Protein AF-I2GP09-F1 (afdb_monomer)

Foldseek 3Di:
DDDDDDDDDDPPPPPPPWDAEEEEAADEEELQWAEEEEAEDDANYEYEYHTAYEHPPPPDPPPPPPDDQRHEHEYEYHYEAHYEEEYAGHEQHEYEYEYEYYHHYDYDYHYHYVVPHYYYHYDYDDPPDPDPPPPPDPPPPDDDD

Solvent-accessible surface area (backbone atoms only — not comparable to full-atom values): 8776 Å² total; per-residue (Å²): 138,87,80,83,82,82,81,80,80,78,81,80,77,79,76,78,80,69,78,60,52,76,49,79,45,82,45,80,34,50,56,70,26,37,80,48,77,49,79,46,80,61,48,54,28,39,38,39,39,39,34,41,15,56,63,79,77,78,84,67,88,58,99,76,75,90,77,70,81,42,37,34,32,38,38,41,38,38,39,24,28,42,21,45,38,39,38,40,40,40,24,52,15,33,35,40,35,40,39,28,55,29,78,77,45,49,76,47,77,47,80,46,36,66,64,72,40,72,49,77,45,79,45,82,60,76,77,79,77,78,71,77,78,77,76,78,73,81,81,78,79,74,85,75,135

pLDDT: mean 75.24, std 19.91, range [39.56, 97.56]

Sequence (145 aa):
MKKPLLAGLAMLSVSAAFGQNSVSINQSGGSSGNRAVVSQSGSGNSIVINQSSDNTDDSSKTTESKSRSSEGNQVSLRVGANTQTTINQHNSGPNSVELQQEGNSSATINQSSGTNENTIELRQTEPAKTQPTRKTRPFRRRNRP

Mean predicted aligned error: 14.37 Å

Organism: NCBI:txid1185876

InterPro domains:
  IPR009742 Curlin associated [PF07012] (21-51)

Radius of gyration: 26.63 Å; Cα contacts (8 Å, |Δi|>4): 277; chains: 1; bounding box: 82×29×96 Å

Nearest PDB structures (foldseek):
  1rwr-assembly1_A  TM=2.418E-01  e=9.155E+00  Bordetella pertussis

Structure (mmCIF, N/CA/C/O backbone):
data_AF-I2GP09-F1
#
_entry.id   AF-I2GP09-F1
#
loop_
_atom_site.group_PDB
_atom_site.id
_atom_site.type_symbol
_atom_site.label_atom_id
_atom_site.label_alt_id
_atom_site.label_comp_id
_atom_site.label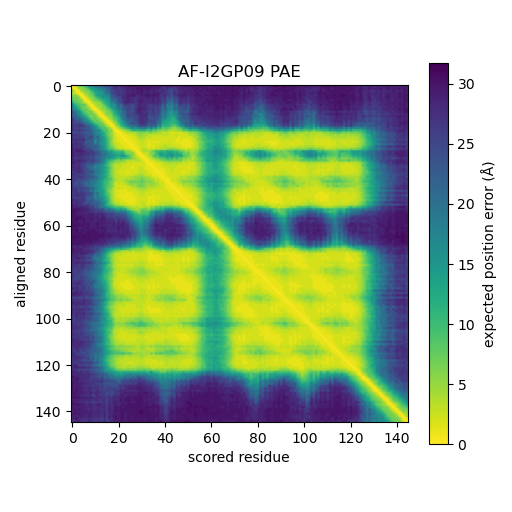_asym_id
_atom_site.label_entity_id
_atom_site.label_seq_id
_atom_site.pdbx_PDB_ins_code
_atom_site.Cartn_x
_atom_site.Cartn_y
_atom_site.Cartn_z
_atom_site.occupancy
_atom_site.B_iso_or_equiv
_atom_site.auth_seq_id
_atom_site.auth_comp_id
_atom_site.auth_asym_id
_atom_site.auth_atom_id
_atom_site.pdbx_PDB_model_num
ATOM 1 N N . MET A 1 1 ? -29.926 -14.897 67.071 1.00 39.56 1 MET A N 1
ATOM 2 C CA . MET A 1 1 ? -28.718 -14.603 66.266 1.00 39.56 1 MET A CA 1
ATOM 3 C C . MET A 1 1 ? -29.155 -14.401 64.817 1.00 39.56 1 MET A C 1
ATOM 5 O O . MET A 1 1 ? -29.569 -15.366 64.191 1.00 39.56 1 MET A O 1
ATOM 9 N N . LYS A 1 2 ? -29.189 -13.159 64.315 1.00 41.25 2 LYS A N 1
ATOM 10 C CA . LYS A 1 2 ? -29.647 -12.834 62.950 1.00 41.25 2 LYS A CA 1
ATOM 11 C C . LYS A 1 2 ? -28.412 -12.562 62.084 1.00 41.25 2 LYS A C 1
ATOM 13 O O . LYS A 1 2 ? -27.680 -11.623 62.369 1.00 41.25 2 LYS A O 1
ATOM 18 N N . LYS A 1 3 ? -28.150 -13.417 61.093 1.00 47.78 3 LYS A N 1
ATOM 19 C CA . LYS A 1 3 ? -27.054 -13.242 60.127 1.00 47.78 3 LYS A CA 1
ATOM 20 C C . LYS A 1 3 ? -27.544 -12.313 59.006 1.00 47.78 3 LYS A C 1
ATOM 22 O O . LYS A 1 3 ? -28.569 -12.644 58.410 1.00 47.78 3 LYS A O 1
ATOM 27 N N . PRO A 1 4 ? -26.880 -11.186 58.702 1.00 53.91 4 PRO A N 1
ATOM 28 C CA . PRO A 1 4 ? -27.184 -10.442 57.490 1.00 53.91 4 PRO A CA 1
ATOM 29 C C . PRO A 1 4 ? -26.609 -11.194 56.284 1.00 53.91 4 PRO A C 1
ATOM 31 O O . PRO A 1 4 ? -25.436 -11.563 56.255 1.00 53.91 4 PRO A O 1
ATOM 34 N N . LEU A 1 5 ? -27.482 -11.467 55.318 1.00 46.75 5 LEU A N 1
ATOM 35 C CA . LEU A 1 5 ? -27.165 -12.099 54.044 1.00 46.75 5 LEU A CA 1
ATOM 36 C C . LEU A 1 5 ? -26.366 -11.097 53.198 1.00 46.75 5 LEU A C 1
ATOM 38 O O . LEU A 1 5 ? -26.852 -10.012 52.885 1.00 46.75 5 LEU A O 1
ATOM 42 N N . LEU A 1 6 ? -25.125 -11.451 52.874 1.00 47.09 6 LEU A N 1
ATOM 43 C CA . LEU A 1 6 ? -24.226 -10.661 52.042 1.00 47.09 6 LEU A CA 1
ATOM 44 C C . LEU A 1 6 ? -24.673 -10.805 50.576 1.00 47.09 6 LEU A C 1
ATOM 46 O O . LEU A 1 6 ? -24.436 -11.835 49.949 1.00 47.09 6 LEU A O 1
ATOM 50 N N . ALA A 1 7 ? -25.375 -9.805 50.044 1.00 53.09 7 ALA A N 1
ATOM 51 C CA . ALA A 1 7 ? -25.767 -9.767 48.638 1.00 53.09 7 ALA A CA 1
ATOM 52 C C . ALA A 1 7 ? -24.577 -9.286 47.791 1.00 53.09 7 ALA A C 1
ATOM 54 O O . ALA A 1 7 ? -24.263 -8.097 47.755 1.00 53.09 7 ALA A O 1
ATOM 55 N N . GLY A 1 8 ? -23.886 -10.226 47.143 1.00 49.94 8 GLY A N 1
ATOM 56 C CA . GLY A 1 8 ? -22.822 -9.935 46.185 1.00 49.94 8 GLY A CA 1
ATOM 57 C C . GLY A 1 8 ? -23.396 -9.352 44.894 1.00 49.94 8 GLY A C 1
ATOM 58 O O . GLY A 1 8 ? -24.128 -10.025 44.172 1.00 49.94 8 GLY A O 1
ATOM 59 N N . LEU A 1 9 ? -23.063 -8.095 44.608 1.00 45.09 9 LEU A N 1
ATOM 60 C CA . LEU A 1 9 ? -23.397 -7.411 43.364 1.00 45.09 9 LEU A CA 1
ATOM 61 C C . LEU A 1 9 ? -22.439 -7.897 42.262 1.00 45.09 9 LEU A C 1
ATOM 63 O O . LEU A 1 9 ? -21.310 -7.422 42.159 1.00 45.09 9 LEU A O 1
ATOM 67 N N . ALA A 1 10 ? -22.862 -8.871 41.457 1.00 51.94 10 ALA A N 1
ATOM 68 C CA . ALA A 1 10 ? -22.111 -9.283 40.276 1.00 51.94 10 ALA A CA 1
ATOM 69 C C . ALA A 1 10 ? -22.241 -8.197 39.193 1.00 51.94 10 ALA A C 1
ATOM 71 O O . ALA A 1 10 ? -23.279 -8.081 38.541 1.00 51.94 10 ALA A O 1
ATOM 72 N N . MET A 1 11 ? -21.199 -7.379 39.005 1.00 49.22 11 MET A N 1
ATOM 73 C CA . MET A 1 11 ? -21.070 -6.561 37.799 1.00 49.22 11 MET A CA 1
ATOM 74 C C . MET A 1 11 ? -20.845 -7.496 36.611 1.00 49.22 11 MET A C 1
ATOM 76 O O . MET A 1 11 ? -19.749 -8.009 36.403 1.00 49.22 11 MET A O 1
ATOM 80 N N . LEU A 1 12 ? -21.906 -7.729 35.843 1.00 42.94 12 LEU A N 1
ATOM 81 C CA . LEU A 1 12 ? -21.845 -8.424 34.567 1.00 42.94 12 LEU A CA 1
ATOM 82 C C . LEU A 1 12 ? -21.204 -7.474 33.542 1.00 42.94 12 LEU A C 1
ATOM 84 O O . LEU A 1 12 ? -21.886 -6.665 32.913 1.00 42.94 12 LEU A O 1
ATOM 88 N N . SER A 1 13 ? -19.879 -7.514 33.414 1.00 52.88 13 SER A N 1
ATOM 89 C CA . SER A 1 13 ? -19.173 -6.809 32.348 1.00 52.88 13 SER A CA 1
ATOM 90 C C . SER A 1 13 ? -19.459 -7.510 31.021 1.00 52.88 13 SER A C 1
ATOM 92 O O . SER A 1 13 ? -18.875 -8.539 30.694 1.00 52.88 13 SER A O 1
ATOM 94 N N . VAL A 1 14 ? -20.384 -6.949 30.241 1.00 46.31 14 VAL A N 1
ATOM 95 C CA . VAL A 1 14 ? -20.566 -7.324 28.837 1.00 46.31 14 VAL A CA 1
ATOM 96 C C . VAL A 1 14 ? -19.377 -6.762 28.064 1.00 46.31 14 VAL A C 1
ATOM 98 O O . VAL A 1 14 ? -19.381 -5.613 27.628 1.00 46.31 14 VAL A O 1
ATOM 101 N N . SER A 1 15 ? -18.325 -7.561 27.913 1.00 50.12 15 SER A N 1
ATOM 102 C CA . SER A 1 15 ? -17.320 -7.334 26.882 1.00 50.12 15 SER A CA 1
ATOM 103 C C . SER A 1 15 ? -17.983 -7.615 25.534 1.00 50.12 15 SER A C 1
ATOM 105 O O . SER A 1 15 ? -18.098 -8.759 25.100 1.00 50.12 15 SER A O 1
ATOM 107 N N . ALA A 1 16 ? -18.477 -6.564 24.877 1.00 53.53 16 ALA A N 1
ATOM 108 C CA . ALA A 1 16 ? -18.874 -6.655 23.480 1.00 53.53 16 ALA A CA 1
ATOM 109 C C . ALA A 1 16 ? -17.631 -7.059 22.675 1.00 53.53 16 ALA A C 1
ATOM 111 O O . ALA A 1 16 ? -16.696 -6.273 22.525 1.00 53.53 16 ALA A O 1
ATOM 112 N N . ALA A 1 17 ? -17.589 -8.308 22.213 1.00 51.03 17 ALA A N 1
ATOM 113 C CA . ALA A 1 17 ? -16.571 -8.767 21.285 1.00 51.03 17 ALA A CA 1
ATOM 114 C C . ALA A 1 17 ? -16.797 -8.033 19.957 1.00 51.03 17 ALA A C 1
ATOM 116 O O . ALA A 1 17 ? -17.660 -8.404 19.163 1.00 51.03 17 ALA A O 1
ATOM 117 N N . PHE A 1 18 ? -16.072 -6.936 19.745 1.00 59.66 18 PHE A N 1
ATOM 118 C CA . PHE A 1 18 ? -16.009 -6.299 18.438 1.00 59.66 18 PHE A CA 1
ATOM 119 C C . PHE A 1 18 ? -15.357 -7.297 17.476 1.00 59.66 18 PHE A C 1
ATOM 121 O O . PHE A 1 18 ? -14.228 -7.729 17.706 1.00 59.66 18 PHE A O 1
ATOM 128 N N . GLY A 1 19 ? -16.086 -7.709 16.436 1.00 64.38 19 GLY A N 1
ATOM 129 C CA . GLY A 1 19 ? -15.546 -8.580 15.398 1.00 64.38 19 GLY A CA 1
ATOM 130 C C . GLY A 1 19 ? -14.379 -7.886 14.702 1.00 64.38 19 GLY A C 1
ATOM 131 O O . GLY A 1 19 ? -14.569 -6.860 14.052 1.00 64.38 19 GLY A O 1
ATOM 132 N N . GLN A 1 20 ? -13.176 -8.428 14.876 1.00 82.44 20 GLN A N 1
ATOM 133 C CA . GLN A 1 20 ? -11.983 -7.984 14.166 1.00 82.44 20 GLN A CA 1
ATOM 134 C C . GLN A 1 20 ? -12.036 -8.554 12.750 1.00 82.44 20 GLN A C 1
ATOM 136 O O . GLN A 1 20 ? -12.144 -9.768 12.580 1.00 82.44 20 GLN A O 1
ATOM 141 N N . ASN A 1 21 ? -11.970 -7.697 11.732 1.00 84.81 21 ASN A N 1
ATOM 142 C CA . ASN A 1 21 ? -11.919 -8.154 10.346 1.00 84.81 21 ASN A CA 1
ATOM 143 C C . ASN A 1 21 ? -10.473 -8.110 9.837 1.00 84.81 21 ASN A C 1
ATOM 145 O O . ASN A 1 21 ? -9.726 -7.169 10.127 1.00 84.81 21 ASN A O 1
ATOM 149 N N . SER A 1 22 ? -10.096 -9.114 9.045 1.00 90.19 22 SER A N 1
ATOM 150 C CA . SER A 1 22 ? -8.809 -9.165 8.354 1.00 90.19 22 SER A CA 1
ATOM 151 C C . SER A 1 22 ? -9.022 -9.109 6.845 1.00 90.19 22 SER A C 1
ATOM 153 O O . SER A 1 22 ? -9.827 -9.869 6.306 1.00 90.19 22 SER A O 1
ATOM 155 N N . VAL A 1 23 ? -8.312 -8.205 6.172 1.00 92.75 23 VAL A N 1
ATOM 156 C CA . VAL A 1 23 ? -8.312 -8.073 4.712 1.00 92.75 23 VAL A CA 1
ATOM 157 C C . VAL A 1 23 ? -6.904 -8.339 4.196 1.00 92.75 23 VAL A C 1
ATOM 159 O O . VAL A 1 23 ? -5.945 -7.720 4.652 1.00 92.75 23 VAL A O 1
ATOM 162 N N . SER A 1 24 ? -6.783 -9.239 3.221 1.00 95.56 24 SER A N 1
ATOM 163 C CA . SER A 1 24 ? -5.537 -9.483 2.497 1.00 95.56 24 SER A CA 1
ATOM 164 C C . SER A 1 24 ? -5.774 -9.345 0.999 1.00 95.56 24 SER A C 1
ATOM 166 O O . SER A 1 24 ? -6.652 -10.003 0.442 1.00 95.56 24 SER A O 1
ATOM 168 N N . ILE A 1 25 ? -5.006 -8.470 0.358 1.00 95.31 25 ILE A N 1
ATOM 169 C CA . ILE A 1 25 ? -5.025 -8.249 -1.087 1.00 95.31 25 ILE A CA 1
ATOM 170 C C . ILE A 1 25 ? -3.637 -8.575 -1.613 1.00 95.31 25 ILE A C 1
ATOM 172 O O . ILE A 1 25 ? -2.656 -7.988 -1.165 1.00 95.31 25 ILE A O 1
ATOM 176 N N . ASN A 1 26 ? -3.561 -9.494 -2.571 1.00 95.50 26 ASN A N 1
ATOM 177 C CA . ASN A 1 26 ? -2.331 -9.811 -3.282 1.00 95.50 26 ASN A CA 1
ATOM 178 C C . ASN A 1 26 ? -2.573 -9.636 -4.781 1.00 95.50 26 ASN A C 1
ATOM 180 O O . ASN A 1 26 ? -3.427 -10.314 -5.350 1.00 95.50 26 ASN A O 1
ATOM 184 N N . GLN A 1 27 ? -1.870 -8.691 -5.395 1.00 92.56 27 GLN A N 1
ATOM 185 C CA . GLN A 1 27 ? -2.006 -8.360 -6.808 1.00 92.56 27 GLN A CA 1
ATOM 186 C C . GLN A 1 27 ? -0.637 -8.447 -7.476 1.00 92.56 27 GLN A C 1
ATOM 188 O O . GLN A 1 27 ? 0.312 -7.779 -7.064 1.00 92.56 27 GLN A O 1
ATOM 193 N N . SER A 1 28 ? -0.565 -9.266 -8.520 1.00 88.31 28 SER A N 1
ATOM 194 C CA . SER A 1 28 ? 0.563 -9.337 -9.442 1.00 88.31 28 SER A CA 1
ATOM 195 C C . SER A 1 28 ? 0.085 -8.883 -10.822 1.00 88.31 28 SER A C 1
ATOM 197 O O . SER A 1 28 ? -0.754 -9.561 -11.421 1.00 88.31 28 SER A O 1
ATOM 199 N N . GLY A 1 29 ? 0.567 -7.739 -11.299 1.00 74.75 29 GLY A N 1
ATOM 200 C CA . GLY A 1 29 ? 0.105 -7.092 -12.533 1.00 74.75 29 GLY A CA 1
ATOM 201 C C . GLY A 1 29 ? 1.243 -6.817 -13.515 1.00 74.75 29 GLY A C 1
ATOM 202 O O . GLY A 1 29 ? 2.411 -6.882 -13.147 1.00 74.75 29 GLY A O 1
ATOM 203 N N . GLY A 1 30 ? 0.903 -6.523 -14.773 1.00 71.12 30 GLY A N 1
ATOM 204 C CA . GLY A 1 30 ? 1.868 -6.105 -15.797 1.00 71.12 30 GLY A CA 1
ATOM 205 C C . GLY A 1 30 ? 2.135 -4.594 -15.780 1.00 71.12 30 GLY A C 1
ATOM 206 O O . GLY A 1 30 ? 1.961 -3.921 -14.765 1.00 71.12 30 GLY A O 1
ATOM 207 N N . SER A 1 31 ? 2.503 -4.034 -16.932 1.00 69.50 31 SER A N 1
ATOM 208 C CA . SER A 1 31 ? 2.972 -2.645 -17.101 1.00 69.50 31 SER A CA 1
ATOM 209 C C . SER A 1 31 ? 1.958 -1.542 -16.742 1.00 69.50 31 SER A C 1
ATOM 211 O O . SER A 1 31 ? 2.327 -0.369 -16.696 1.00 69.50 31 SER A O 1
ATOM 213 N N . SER A 1 32 ? 0.689 -1.895 -16.509 1.00 78.12 32 SER A N 1
ATOM 214 C CA . SER A 1 32 ? -0.383 -0.977 -16.092 1.00 78.12 32 SER A CA 1
ATOM 215 C C . SER A 1 32 ? -0.434 -0.731 -14.576 1.00 78.12 32 SER A C 1
ATOM 217 O O . SER A 1 32 ? -1.314 -0.020 -14.103 1.00 78.12 32 SER A O 1
ATOM 219 N N . GLY A 1 33 ? 0.459 -1.347 -13.794 1.00 84.06 33 GLY A N 1
ATOM 220 C CA . GLY A 1 33 ? 0.439 -1.240 -12.336 1.00 84.06 33 GLY A CA 1
ATOM 221 C C . GLY A 1 33 ? -0.777 -1.920 -11.690 1.00 84.06 33 GLY A C 1
ATOM 222 O O . GLY A 1 33 ? -1.666 -2.453 -12.358 1.00 84.06 33 GLY A O 1
ATOM 223 N N . ASN A 1 34 ? -0.804 -1.937 -10.356 1.00 91.81 34 ASN A N 1
ATOM 224 C CA . ASN A 1 34 ? -1.901 -2.499 -9.567 1.00 91.81 34 ASN A CA 1
ATOM 225 C C . ASN A 1 34 ? -2.677 -1.400 -8.847 1.00 91.81 34 ASN A C 1
ATOM 227 O O . ASN A 1 34 ? -2.095 -0.436 -8.354 1.00 91.81 34 ASN A O 1
ATOM 231 N N . ARG A 1 35 ? -3.988 -1.593 -8.683 1.00 93.12 35 ARG A N 1
ATOM 232 C CA . ARG A 1 35 ? -4.831 -0.679 -7.908 1.00 93.12 35 ARG A CA 1
ATOM 233 C C . ARG A 1 35 ? -5.647 -1.423 -6.863 1.00 93.12 35 ARG A C 1
ATOM 235 O O . ARG A 1 35 ? -6.352 -2.378 -7.187 1.00 93.12 35 ARG A O 1
ATOM 242 N N . ALA A 1 36 ? -5.592 -0.945 -5.624 1.00 94.06 36 ALA A N 1
ATOM 243 C CA . ALA A 1 36 ? -6.415 -1.433 -4.527 1.00 94.06 36 ALA A CA 1
ATOM 244 C C . ALA A 1 36 ? -7.171 -0.268 -3.885 1.00 94.06 36 ALA A C 1
ATOM 246 O O . ALA A 1 36 ? -6.609 0.794 -3.621 1.00 94.06 36 ALA A O 1
ATOM 247 N N . VAL A 1 37 ? -8.460 -0.481 -3.630 1.00 94.50 37 VAL A N 1
ATOM 248 C CA . VAL A 1 37 ? -9.292 0.437 -2.854 1.00 94.50 37 VAL A CA 1
ATOM 249 C C . VAL A 1 37 ? -9.910 -0.359 -1.726 1.00 94.50 37 VAL A C 1
ATOM 251 O O . VAL A 1 37 ? -10.578 -1.362 -1.971 1.00 94.50 37 VAL A O 1
ATOM 254 N N . VAL A 1 38 ? -9.674 0.075 -0.495 1.00 92.25 38 VAL A N 1
ATOM 255 C CA . VAL A 1 38 ? -10.153 -0.624 0.694 1.00 92.25 38 VAL A CA 1
ATOM 256 C C . VAL A 1 38 ? -10.833 0.374 1.615 1.00 92.25 38 VAL A C 1
ATOM 258 O O . VAL A 1 38 ? -10.296 1.434 1.931 1.00 92.25 38 VAL A O 1
ATOM 261 N N . SER A 1 39 ? -12.038 0.026 2.055 1.00 91.19 39 SER A N 1
ATOM 262 C CA . SER A 1 39 ? -12.769 0.775 3.068 1.00 91.19 39 SER A CA 1
ATOM 263 C C . SER A 1 39 ? -13.236 -0.192 4.138 1.00 91.19 39 SER A C 1
ATOM 265 O O . SER A 1 39 ? -13.984 -1.125 3.851 1.00 91.19 39 SER A O 1
ATOM 267 N N . GLN A 1 40 ? -12.766 0.015 5.364 1.00 84.31 40 GLN A N 1
ATOM 268 C CA . GLN A 1 40 ? -13.044 -0.883 6.470 1.00 84.31 40 GLN A CA 1
ATOM 269 C C . GLN A 1 40 ? -13.444 -0.088 7.707 1.00 84.31 40 GLN A C 1
ATOM 271 O O . GLN A 1 40 ? -12.650 0.643 8.295 1.00 84.31 40 GLN A O 1
ATOM 276 N N . SER A 1 41 ? -14.706 -0.238 8.095 1.00 83.69 41 SER A N 1
ATOM 277 C CA . SER A 1 41 ? -15.266 0.356 9.305 1.00 83.69 41 SER A CA 1
ATOM 278 C C . SER A 1 41 ? -15.086 -0.559 10.520 1.00 83.69 41 SER A C 1
ATOM 280 O O . SER A 1 41 ? -14.828 -1.757 10.389 1.00 83.69 41 SER A O 1
ATOM 282 N N . GLY A 1 42 ? -15.287 -0.010 11.716 1.00 81.25 42 GLY A N 1
ATOM 283 C CA . GLY A 1 42 ? -15.104 -0.739 12.972 1.00 81.25 42 GLY A CA 1
ATOM 284 C C . GLY A 1 42 ? -13.684 -0.613 13.522 1.00 81.25 42 GLY A C 1
ATOM 285 O O . GLY A 1 42 ? -12.857 0.098 12.958 1.00 81.25 42 GLY A O 1
ATOM 286 N N . SER A 1 43 ? -13.431 -1.266 14.656 1.00 86.62 43 SER A N 1
ATOM 287 C CA . SER A 1 43 ? -12.181 -1.127 15.410 1.00 86.62 43 SER A CA 1
ATOM 288 C C . SER A 1 43 ? -11.418 -2.443 15.507 1.00 86.62 43 SER A C 1
ATOM 290 O O . SER A 1 43 ? -12.038 -3.498 15.611 1.00 86.62 43 SER A O 1
ATOM 292 N N . GLY A 1 44 ? -10.084 -2.379 15.565 1.00 86.56 44 GLY A N 1
ATOM 293 C CA . GLY A 1 44 ? -9.236 -3.565 15.766 1.00 86.56 44 GLY A CA 1
ATOM 294 C C . GLY A 1 44 ? -9.042 -4.406 14.504 1.00 86.56 44 GLY A C 1
ATOM 295 O O . GLY A 1 44 ? -8.851 -5.616 14.583 1.00 86.56 44 GLY A O 1
ATOM 296 N N . ASN A 1 45 ? -9.160 -3.778 13.339 1.00 90.69 45 ASN A N 1
ATOM 297 C CA . ASN A 1 45 ? -9.030 -4.426 12.043 1.00 90.69 45 ASN A CA 1
ATOM 298 C C . ASN A 1 45 ? -7.555 -4.636 11.652 1.00 90.69 45 ASN A C 1
ATOM 300 O O . ASN A 1 45 ? -6.668 -3.930 12.132 1.00 90.69 45 ASN A O 1
ATOM 304 N N . SER A 1 46 ? -7.296 -5.573 10.738 1.00 92.88 46 SER A N 1
ATOM 305 C CA . SER A 1 46 ? -5.963 -5.808 10.168 1.00 92.88 46 SER A CA 1
ATOM 306 C C . SER A 1 46 ? -6.019 -5.862 8.644 1.00 92.88 46 SER A C 1
ATOM 308 O O . SER A 1 46 ? -6.866 -6.556 8.081 1.00 92.88 46 SER A O 1
ATOM 310 N N . ILE A 1 47 ? -5.134 -5.128 7.971 1.00 95.12 47 ILE A N 1
ATOM 311 C CA . ILE A 1 47 ? -5.121 -5.003 6.510 1.00 95.12 47 ILE A CA 1
ATOM 312 C C . ILE A 1 47 ? -3.714 -5.237 5.989 1.00 95.12 47 ILE A C 1
ATOM 314 O O . ILE A 1 47 ? -2.771 -4.582 6.427 1.00 95.12 47 ILE A O 1
ATOM 318 N N . VAL A 1 48 ? -3.586 -6.129 5.011 1.00 96.75 48 VAL A N 1
ATOM 319 C CA . VAL A 1 48 ? -2.335 -6.387 4.297 1.00 96.75 48 VAL A CA 1
ATOM 320 C C . VAL A 1 48 ? -2.577 -6.254 2.800 1.00 96.75 48 VAL A C 1
ATOM 322 O O . VAL A 1 48 ? -3.408 -6.965 2.236 1.00 96.75 48 VAL A O 1
ATOM 325 N N . ILE A 1 49 ? -1.846 -5.358 2.147 1.00 96.62 49 ILE A N 1
ATOM 326 C CA . ILE A 1 49 ? -1.906 -5.151 0.700 1.00 96.62 49 ILE A CA 1
ATOM 327 C C . ILE A 1 49 ? -0.515 -5.391 0.129 1.00 96.62 49 ILE A C 1
ATOM 329 O O . ILE A 1 49 ? 0.428 -4.687 0.473 1.00 96.62 49 ILE A O 1
ATOM 333 N N . ASN A 1 50 ? -0.405 -6.373 -0.756 1.00 96.12 50 ASN A N 1
ATOM 334 C CA . ASN A 1 50 ? 0.806 -6.703 -1.489 1.00 96.12 50 ASN A CA 1
ATOM 335 C C . ASN A 1 50 ? 0.542 -6.467 -2.976 1.00 96.12 50 ASN A C 1
ATOM 337 O O . ASN A 1 50 ? -0.347 -7.083 -3.563 1.00 96.12 50 ASN A O 1
ATOM 341 N N . GLN A 1 51 ? 1.295 -5.552 -3.574 1.00 94.06 51 GLN A N 1
ATOM 342 C CA . GLN A 1 51 ? 1.211 -5.218 -4.989 1.00 94.06 51 GLN A CA 1
ATOM 343 C C . GLN A 1 51 ? 2.599 -5.343 -5.605 1.00 94.06 51 GLN A C 1
ATOM 345 O O . GLN A 1 51 ? 3.523 -4.629 -5.221 1.00 94.06 51 GLN A O 1
ATOM 350 N N . SER A 1 52 ? 2.735 -6.244 -6.569 1.00 91.31 52 SER A N 1
ATOM 351 C CA . SER A 1 52 ? 3.944 -6.413 -7.371 1.00 91.31 52 SER A CA 1
ATOM 352 C C . SER A 1 52 ? 3.575 -6.243 -8.840 1.00 91.31 52 SER A C 1
ATOM 354 O O . SER A 1 52 ? 2.622 -6.849 -9.330 1.00 91.31 52 SER A O 1
ATOM 356 N N . SER A 1 53 ? 4.258 -5.348 -9.534 1.00 83.69 53 SER A N 1
ATOM 357 C CA . SER A 1 53 ? 4.042 -5.097 -10.956 1.00 83.69 53 SER A CA 1
ATOM 358 C C . SER A 1 53 ? 5.378 -4.875 -11.633 1.00 83.69 53 SER A C 1
ATOM 360 O O . SER A 1 53 ? 5.937 -3.780 -11.656 1.00 83.69 53 SER A O 1
ATOM 362 N N . ASP A 1 54 ? 5.900 -5.961 -12.183 1.00 70.69 54 ASP A N 1
ATOM 363 C CA . ASP A 1 54 ? 7.140 -5.928 -12.931 1.00 70.69 54 ASP A CA 1
ATOM 364 C C . ASP A 1 54 ? 6.812 -5.920 -14.418 1.00 70.69 54 ASP A C 1
ATOM 366 O O . ASP A 1 54 ? 5.970 -6.678 -14.913 1.00 70.69 54 ASP A O 1
ATOM 370 N N . ASN A 1 55 ? 7.480 -5.025 -15.141 1.00 60.91 55 ASN A N 1
ATOM 371 C CA . ASN A 1 55 ? 7.385 -4.964 -16.585 1.00 60.91 55 ASN A CA 1
ATOM 372 C C . ASN A 1 55 ? 8.105 -6.196 -17.152 1.00 60.91 55 ASN A C 1
ATOM 374 O O . ASN A 1 55 ? 9.314 -6.179 -17.355 1.00 60.91 55 ASN A O 1
ATOM 378 N N . THR A 1 56 ? 7.379 -7.295 -17.343 1.00 54.09 56 THR A N 1
ATOM 379 C CA . THR A 1 56 ? 7.929 -8.555 -17.873 1.00 54.09 56 THR A CA 1
ATOM 380 C C . THR A 1 56 ? 8.255 -8.488 -19.371 1.00 54.09 56 THR A C 1
ATOM 382 O O . THR A 1 56 ? 8.851 -9.419 -19.909 1.00 54.09 56 THR A O 1
ATOM 385 N N . ASP A 1 57 ? 7.975 -7.363 -20.036 1.00 51.53 57 ASP A N 1
ATOM 386 C CA . ASP A 1 57 ? 8.355 -7.101 -21.426 1.00 51.53 57 ASP A CA 1
ATOM 387 C C . ASP A 1 57 ? 9.809 -6.594 -21.555 1.00 51.53 57 ASP A C 1
ATOM 389 O O . ASP A 1 57 ? 10.078 -5.525 -22.101 1.00 51.53 57 ASP A O 1
ATOM 393 N N . ASP A 1 58 ? 10.784 -7.392 -21.107 1.00 48.06 58 ASP A N 1
ATOM 394 C CA . ASP A 1 58 ? 12.216 -7.193 -21.426 1.00 48.06 58 ASP A CA 1
ATOM 395 C C . ASP A 1 58 ? 12.592 -7.801 -22.805 1.00 48.06 58 ASP A C 1
ATOM 397 O O . ASP A 1 58 ? 13.751 -7.834 -23.215 1.00 4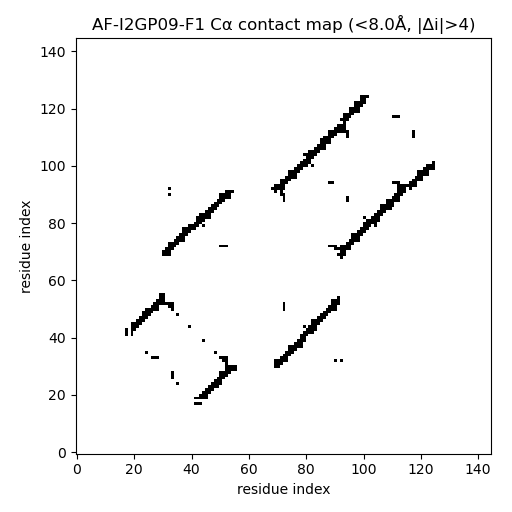8.06 58 ASP A O 1
ATOM 401 N N . SER A 1 59 ? 11.602 -8.284 -23.574 1.00 44.69 59 SER A N 1
ATOM 402 C CA . SER A 1 59 ? 11.807 -8.945 -24.876 1.00 44.69 59 SER A CA 1
ATOM 403 C C . SER A 1 59 ? 11.776 -8.007 -26.094 1.00 44.69 59 SER A C 1
ATOM 405 O O . SER A 1 59 ? 11.997 -8.469 -27.215 1.00 44.69 59 SER A O 1
ATOM 407 N N . SER A 1 60 ? 11.522 -6.705 -25.943 1.00 46.19 60 SER A N 1
ATOM 408 C CA . SER A 1 60 ? 11.583 -5.775 -27.084 1.00 46.19 60 SER A CA 1
ATOM 409 C C . SER A 1 60 ? 12.308 -4.477 -26.739 1.00 46.19 60 SER A C 1
ATOM 411 O O . SER A 1 60 ? 11.765 -3.376 -26.764 1.00 46.19 60 SER A O 1
ATOM 413 N N . LYS A 1 61 ? 13.617 -4.608 -26.487 1.00 50.28 61 LYS A N 1
ATOM 414 C CA . LYS A 1 61 ? 14.582 -3.526 -26.727 1.00 50.28 61 LYS A CA 1
ATOM 415 C C . LYS A 1 61 ? 14.573 -3.154 -28.215 1.00 50.28 61 LYS A C 1
ATOM 417 O O . LYS A 1 61 ? 15.460 -3.530 -28.972 1.00 50.28 61 LYS A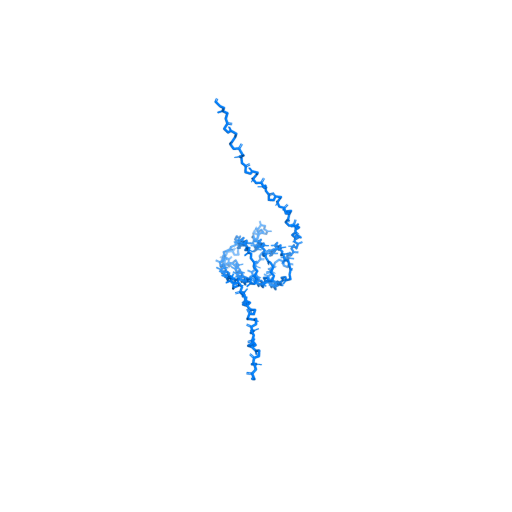 O 1
ATOM 422 N N . THR A 1 62 ? 13.580 -2.382 -28.633 1.00 44.25 62 THR A N 1
ATOM 423 C CA . THR A 1 62 ? 13.734 -1.447 -29.746 1.00 44.25 62 THR A CA 1
ATOM 424 C C . THR A 1 62 ? 13.885 -0.067 -29.137 1.00 44.25 62 THR A C 1
ATOM 426 O O . THR A 1 62 ? 13.036 0.392 -28.371 1.00 44.25 62 THR A O 1
ATOM 429 N N . THR A 1 63 ? 15.015 0.552 -29.439 1.00 46.59 63 THR A N 1
ATOM 430 C CA 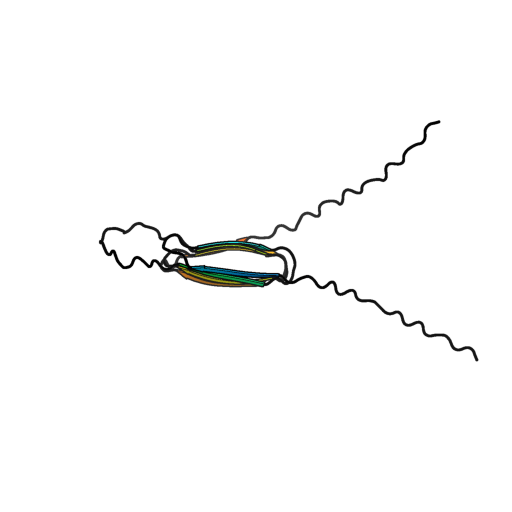. THR A 1 63 ? 15.615 1.756 -28.858 1.00 46.59 63 THR A CA 1
ATOM 431 C C . THR A 1 63 ? 14.823 3.051 -29.120 1.00 46.59 63 THR A C 1
ATOM 433 O O . THR A 1 63 ? 15.419 4.098 -29.344 1.00 46.59 63 THR A O 1
ATOM 436 N N . GLU A 1 64 ? 13.488 3.003 -29.091 1.00 43.62 64 GLU A N 1
ATOM 437 C CA . GLU A 1 64 ? 12.592 4.134 -29.385 1.00 43.62 64 GLU A CA 1
ATOM 438 C C . GLU A 1 64 ? 11.434 4.326 -28.384 1.00 43.62 64 GLU A C 1
ATOM 440 O O . GLU A 1 64 ? 10.680 5.286 -28.497 1.00 43.62 64 GLU A O 1
ATOM 445 N N . SER A 1 65 ? 11.293 3.506 -27.338 1.00 43.75 65 SER A N 1
ATOM 446 C CA . SER A 1 65 ? 10.217 3.688 -26.340 1.00 43.75 65 SER A CA 1
ATOM 447 C C . SER A 1 65 ? 10.677 4.474 -25.109 1.00 43.75 65 SER A C 1
ATOM 449 O O . SER A 1 65 ? 10.664 3.976 -23.990 1.00 43.75 65 SER A O 1
ATOM 451 N N . LYS A 1 66 ? 11.085 5.733 -25.298 1.00 45.09 66 LYS A N 1
ATOM 452 C CA . LYS A 1 66 ? 11.471 6.647 -24.202 1.00 45.09 66 LYS A CA 1
ATOM 453 C C . LYS A 1 66 ? 10.278 7.348 -23.522 1.00 45.09 66 LYS A C 1
ATOM 455 O O . LYS A 1 66 ? 10.472 8.344 -22.836 1.00 45.09 66 LYS A O 1
ATOM 460 N N . SER A 1 67 ? 9.043 6.882 -23.730 1.00 45.84 67 SER A N 1
ATOM 461 C CA . SER A 1 67 ? 7.842 7.573 -23.230 1.00 45.84 67 SER A CA 1
ATOM 462 C C . SER A 1 67 ? 6.612 6.666 -23.081 1.00 45.84 67 SER A C 1
ATOM 464 O O . SER A 1 67 ? 5.516 6.990 -23.523 1.00 45.84 67 SER A O 1
ATOM 466 N N . ARG A 1 68 ? 6.764 5.497 -22.457 1.00 50.25 68 ARG A N 1
ATOM 467 C CA . ARG A 1 68 ? 5.627 4.893 -21.751 1.00 50.25 68 ARG A CA 1
ATOM 468 C C . ARG A 1 68 ? 5.945 5.020 -20.276 1.00 50.25 68 ARG A C 1
ATOM 470 O O . ARG A 1 68 ? 6.776 4.280 -19.767 1.00 50.25 68 ARG A O 1
ATOM 477 N N . SER A 1 69 ? 5.371 6.027 -19.624 1.00 57.03 69 SER A N 1
ATOM 478 C CA . SER A 1 69 ? 5.343 6.086 -18.166 1.00 57.03 69 SER A CA 1
ATOM 479 C C . SER A 1 69 ? 4.609 4.832 -17.698 1.00 57.03 69 SER A C 1
ATOM 481 O O . SER A 1 69 ? 3.384 4.778 -17.804 1.00 57.03 69 SER A O 1
ATOM 483 N N . SER A 1 70 ? 5.344 3.793 -17.296 1.00 65.50 70 SER A N 1
ATOM 484 C CA . SER A 1 70 ? 4.747 2.602 -16.691 1.00 65.50 70 SER A CA 1
ATOM 485 C C . SER A 1 70 ? 3.850 3.066 -15.551 1.00 65.50 70 SER A C 1
ATOM 487 O O . SER A 1 70 ? 4.290 3.847 -14.702 1.00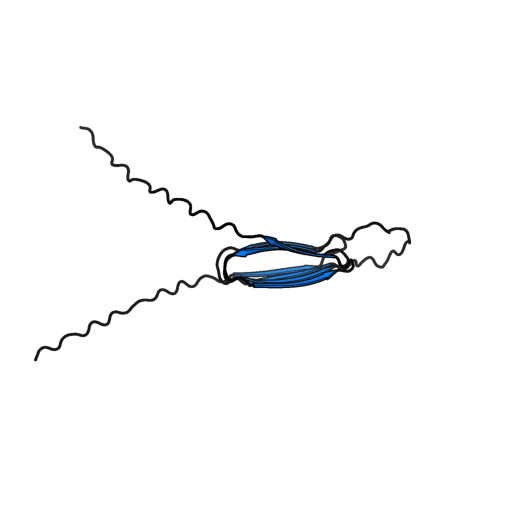 65.50 70 SER A O 1
ATOM 489 N N . GLU A 1 71 ? 2.581 2.667 -15.575 1.00 81.62 71 GLU A N 1
ATOM 490 C CA . GLU A 1 71 ? 1.643 3.105 -14.552 1.00 81.62 71 GLU A CA 1
ATOM 491 C C . GLU A 1 71 ? 2.027 2.502 -13.201 1.00 81.62 71 GLU A C 1
ATOM 493 O O . GLU A 1 71 ? 2.583 1.406 -13.093 1.00 81.62 71 GLU A O 1
ATOM 498 N N . GLY A 1 72 ? 1.756 3.278 -12.160 1.00 87.75 72 GLY A N 1
ATOM 499 C CA . GLY A 1 72 ? 2.181 2.988 -10.809 1.00 87.75 72 GLY A CA 1
ATOM 500 C C . GLY A 1 72 ? 1.305 2.016 -10.032 1.00 87.75 72 GLY A C 1
ATOM 501 O O . GLY A 1 72 ? 0.140 1.820 -10.371 1.00 87.75 72 GLY A O 1
ATOM 502 N N . ASN A 1 73 ? 1.823 1.462 -8.929 1.00 93.31 73 ASN A N 1
ATOM 503 C CA . ASN A 1 73 ? 0.938 0.833 -7.944 1.00 93.31 73 ASN A CA 1
ATOM 504 C C . ASN A 1 73 ? 0.236 1.913 -7.129 1.00 93.31 73 ASN A C 1
ATOM 506 O O . ASN A 1 73 ? 0.870 2.860 -6.670 1.00 93.31 73 ASN A O 1
ATOM 510 N N . GLN A 1 74 ? -1.064 1.747 -6.917 1.00 94.56 74 GLN A N 1
ATOM 511 C CA . GLN A 1 74 ? -1.897 2.713 -6.218 1.00 94.56 74 GLN A CA 1
ATOM 512 C C . GLN A 1 74 ? -2.739 2.013 -5.153 1.00 94.56 74 GLN A C 1
ATOM 514 O O . GLN A 1 74 ? -3.437 1.030 -5.428 1.00 94.56 74 GLN A O 1
ATOM 519 N N . VAL A 1 75 ? -2.721 2.554 -3.939 1.00 96.44 75 VAL A N 1
ATOM 520 C CA . VAL A 1 75 ? -3.617 2.151 -2.852 1.00 96.44 75 VAL A CA 1
ATOM 521 C C . VAL A 1 75 ? -4.396 3.366 -2.380 1.00 96.44 75 VAL A C 1
ATOM 523 O O . VAL A 1 75 ? -3.800 4.394 -2.089 1.00 96.44 75 VAL A O 1
ATOM 526 N N . SER A 1 76 ? -5.716 3.238 -2.260 1.00 96.50 76 SER A N 1
ATOM 527 C CA . SER A 1 76 ? -6.554 4.197 -1.532 1.00 96.50 76 SER A CA 1
ATOM 528 C C . SER A 1 76 ? -7.250 3.464 -0.391 1.00 96.50 76 SER A C 1
ATOM 530 O O . SER A 1 76 ? -7.969 2.485 -0.612 1.00 96.50 76 SER A O 1
ATOM 532 N N . LEU A 1 77 ? -6.975 3.883 0.841 1.00 94.56 77 LEU A N 1
ATOM 533 C CA . LEU A 1 77 ? -7.348 3.150 2.041 1.00 94.56 77 LEU A CA 1
ATOM 534 C C . LEU A 1 77 ? -8.056 4.054 3.051 1.00 94.56 77 LEU A C 1
ATOM 536 O O . LEU A 1 77 ? -7.504 5.059 3.489 1.00 94.56 77 LEU A O 1
ATOM 540 N N . ARG A 1 78 ? -9.252 3.642 3.484 1.00 93.69 78 ARG A N 1
ATOM 541 C CA . ARG A 1 78 ? -9.992 4.260 4.591 1.00 93.69 78 ARG A CA 1
ATOM 542 C C . ARG A 1 78 ? -10.258 3.243 5.694 1.00 93.69 78 ARG A C 1
ATOM 544 O O . ARG A 1 78 ? -10.965 2.263 5.460 1.00 93.69 78 ARG A O 1
ATOM 551 N N . VAL A 1 79 ? -9.740 3.490 6.895 1.00 91.38 79 VAL A N 1
ATOM 552 C CA . VAL A 1 79 ? -9.819 2.549 8.024 1.00 91.38 79 VAL A CA 1
ATOM 553 C C . VAL A 1 79 ? -10.351 3.182 9.299 1.00 91.38 79 VAL A C 1
ATOM 555 O O . VAL A 1 79 ? -10.046 4.332 9.614 1.00 91.38 79 VAL A O 1
ATOM 558 N N . GLY A 1 80 ? -11.128 2.401 10.047 1.00 89.38 80 GLY A N 1
ATOM 559 C CA . GLY A 1 80 ? -11.588 2.756 11.386 1.00 89.38 80 GLY A CA 1
ATOM 560 C C . GLY A 1 80 ? -10.489 2.670 12.455 1.00 89.38 80 GLY A C 1
ATOM 561 O O . GLY A 1 80 ? -9.346 2.311 12.173 1.00 89.38 80 GLY A O 1
ATOM 562 N N . ALA A 1 81 ? -10.849 2.992 13.698 1.00 88.56 81 ALA A N 1
ATOM 563 C CA . ALA A 1 81 ? -9.923 3.084 14.829 1.00 88.56 81 ALA A CA 1
ATOM 564 C C . ALA A 1 81 ? -9.147 1.793 15.138 1.00 88.56 81 ALA A C 1
ATOM 566 O O . ALA A 1 81 ? -9.650 0.688 14.958 1.00 88.56 81 ALA A O 1
ATOM 567 N N . ASN A 1 82 ? -7.939 1.923 15.693 1.00 89.94 82 ASN A N 1
ATOM 568 C CA . ASN A 1 82 ? -7.115 0.784 16.118 1.00 89.94 82 ASN A CA 1
ATOM 569 C C . ASN A 1 82 ? -6.869 -0.237 14.992 1.00 89.94 82 ASN A C 1
ATOM 571 O O . ASN A 1 82 ? -6.805 -1.438 15.251 1.00 89.94 82 ASN A O 1
ATOM 575 N N . THR A 1 83 ? -6.800 0.225 13.741 1.00 91.25 83 THR A N 1
ATOM 576 C CA . THR A 1 83 ? -6.525 -0.641 12.593 1.00 91.25 83 THR A CA 1
ATOM 577 C C . THR A 1 83 ? -5.025 -0.712 12.349 1.00 91.25 83 THR A C 1
ATOM 579 O O . THR A 1 83 ? -4.366 0.323 12.247 1.00 91.25 83 THR A O 1
ATOM 582 N N . GLN A 1 84 ? -4.501 -1.927 12.200 1.00 94.69 84 GLN A N 1
ATOM 583 C CA . GLN A 1 84 ? -3.133 -2.162 11.749 1.00 94.69 84 GLN A CA 1
ATOM 584 C C . GLN A 1 84 ? -3.134 -2.376 10.236 1.00 94.69 84 GLN A C 1
ATOM 586 O O . GLN A 1 84 ? -3.825 -3.252 9.722 1.00 94.69 84 GLN A O 1
ATOM 591 N N . THR A 1 85 ? -2.346 -1.584 9.518 1.00 95.38 85 THR A N 1
ATOM 592 C CA . THR A 1 85 ? -2.202 -1.692 8.063 1.00 95.38 85 THR A CA 1
ATOM 593 C C . THR A 1 85 ? -0.758 -2.002 7.686 1.00 95.38 85 THR A C 1
ATOM 595 O O . THR A 1 85 ? 0.176 -1.414 8.232 1.00 95.38 85 THR A O 1
ATOM 598 N N . THR A 1 86 ? -0.572 -2.881 6.708 1.00 97.56 86 THR A N 1
ATOM 599 C CA . THR A 1 86 ? 0.695 -3.095 6.010 1.00 97.56 86 THR A CA 1
ATOM 600 C C . THR A 1 86 ? 0.467 -3.006 4.506 1.00 97.56 86 THR A C 1
ATOM 602 O O . THR A 1 86 ? -0.392 -3.697 3.964 1.00 97.56 86 THR A O 1
ATOM 605 N N . ILE A 1 87 ? 1.234 -2.158 3.827 1.00 97.44 87 ILE A N 1
ATOM 606 C CA . ILE A 1 87 ? 1.210 -2.003 2.372 1.00 97.44 87 ILE A CA 1
ATOM 607 C C . ILE A 1 87 ? 2.622 -2.256 1.854 1.00 97.44 87 ILE A C 1
ATOM 609 O O . ILE A 1 87 ? 3.555 -1.564 2.249 1.00 97.44 87 ILE A O 1
ATOM 613 N N . ASN A 1 88 ? 2.769 -3.233 0.965 1.00 97.00 88 ASN A N 1
ATOM 614 C CA . ASN A 1 88 ? 4.006 -3.542 0.261 1.00 97.00 88 ASN A CA 1
ATOM 615 C C . ASN A 1 88 ? 3.774 -3.321 -1.236 1.00 97.00 88 ASN A C 1
ATOM 617 O O . ASN A 1 88 ? 2.957 -4.015 -1.843 1.00 97.00 88 ASN A O 1
ATOM 621 N N . GLN A 1 89 ? 4.473 -2.356 -1.824 1.00 94.50 89 GLN A N 1
ATOM 622 C CA . GLN A 1 89 ? 4.388 -2.021 -3.243 1.00 94.50 89 GLN A CA 1
ATOM 623 C C . GLN A 1 89 ? 5.760 -2.158 -3.901 1.00 94.50 89 GLN A C 1
ATOM 625 O O . GLN A 1 89 ? 6.728 -1.539 -3.464 1.00 94.50 89 GLN A O 1
ATOM 630 N N . HIS A 1 90 ? 5.817 -2.931 -4.980 1.00 92.44 90 HIS A N 1
ATOM 631 C CA . HIS A 1 90 ? 6.966 -3.040 -5.874 1.00 92.44 90 HIS A CA 1
ATOM 632 C C . HIS A 1 90 ? 6.501 -2.794 -7.312 1.00 92.44 90 HIS A C 1
ATOM 634 O O . HIS A 1 90 ? 5.605 -3.500 -7.781 1.00 92.44 90 HIS A O 1
ATOM 640 N N . ASN A 1 91 ? 7.049 -1.784 -7.990 1.00 89.25 91 ASN A N 1
ATOM 641 C CA . ASN A 1 91 ? 6.741 -1.483 -9.392 1.00 89.25 91 ASN A CA 1
ATOM 642 C C . ASN A 1 91 ? 7.948 -0.854 -10.101 1.00 89.25 91 ASN A C 1
ATOM 644 O O . ASN A 1 91 ? 8.744 -0.148 -9.497 1.00 89.25 91 ASN A O 1
ATOM 648 N N . SER A 1 92 ? 8.063 -1.047 -11.410 1.00 86.06 92 SER A N 1
ATOM 649 C CA . SER A 1 92 ? 8.949 -0.245 -12.266 1.00 86.06 92 SER A CA 1
ATOM 650 C C . SER A 1 92 ? 8.537 1.238 -12.393 1.00 86.06 92 SER A C 1
ATOM 652 O O . SER A 1 92 ? 9.403 2.092 -12.562 1.00 86.06 92 SER A O 1
ATOM 654 N N . GLY A 1 93 ? 7.240 1.545 -12.300 1.00 86.94 93 GLY A N 1
ATOM 655 C CA . GLY A 1 93 ? 6.642 2.885 -12.278 1.00 86.94 93 GLY A CA 1
ATOM 656 C C . GLY A 1 93 ? 6.514 3.485 -10.867 1.00 86.94 93 GLY A C 1
ATOM 657 O O . GLY A 1 93 ? 6.986 2.882 -9.900 1.00 86.94 93 GLY A O 1
ATOM 658 N N . PRO A 1 94 ? 5.875 4.664 -10.723 1.00 90.06 94 PRO A N 1
ATOM 659 C CA . PRO A 1 94 ? 5.712 5.327 -9.429 1.00 90.06 94 PRO A CA 1
ATOM 660 C C . PRO A 1 94 ? 4.848 4.494 -8.472 1.00 90.06 94 PRO A C 1
ATOM 662 O O . PRO A 1 94 ? 3.973 3.761 -8.910 1.00 90.06 94 PRO A O 1
ATOM 665 N N . ASN A 1 95 ? 5.010 4.618 -7.158 1.00 93.38 95 ASN A N 1
ATOM 666 C CA . ASN A 1 95 ? 4.022 4.064 -6.223 1.00 93.38 95 ASN A CA 1
ATOM 667 C C . ASN A 1 95 ? 3.296 5.177 -5.475 1.00 93.38 95 ASN A C 1
ATOM 669 O O . ASN A 1 95 ? 3.890 6.190 -5.105 1.00 93.38 95 ASN A O 1
ATOM 673 N N . SER A 1 96 ? 2.009 4.981 -5.207 1.00 95.19 96 SER A N 1
ATOM 674 C CA . SER A 1 96 ? 1.222 5.905 -4.403 1.00 95.19 96 SER A CA 1
ATOM 675 C C . SER A 1 96 ? 0.325 5.192 -3.397 1.00 95.19 96 SER A C 1
ATOM 677 O O . SER A 1 96 ? -0.249 4.127 -3.657 1.00 95.19 96 SER A O 1
ATOM 679 N N . VAL A 1 97 ? 0.211 5.807 -2.222 1.00 96.81 97 VAL A N 1
ATOM 680 C CA . VAL A 1 97 ? -0.729 5.426 -1.172 1.00 96.81 97 VAL A CA 1
ATOM 681 C C . VAL A 1 97 ? -1.474 6.670 -0.706 1.00 96.81 97 VAL A C 1
ATOM 683 O O . VAL A 1 97 ? -0.864 7.621 -0.235 1.00 96.81 97 VAL A O 1
ATOM 686 N N . GLU A 1 98 ? -2.795 6.641 -0.788 1.00 97.12 98 GLU A N 1
ATOM 687 C CA . GLU A 1 98 ? -3.692 7.565 -0.106 1.00 97.12 98 GLU A CA 1
ATOM 688 C C . GLU A 1 98 ? -4.273 6.842 1.111 1.00 97.12 98 GLU A C 1
ATOM 690 O O . GLU A 1 98 ? -4.874 5.772 0.987 1.00 97.12 98 GLU A O 1
ATOM 695 N N . LEU A 1 99 ? -4.075 7.408 2.297 1.00 94.50 99 LEU A N 1
ATOM 696 C CA . LEU A 1 99 ? -4.422 6.775 3.560 1.00 94.50 99 LEU A CA 1
ATOM 697 C C . LEU A 1 99 ? -5.261 7.707 4.429 1.00 94.50 99 LEU A C 1
ATOM 699 O O . LEU A 1 99 ? -4.859 8.819 4.750 1.00 94.50 99 LEU A O 1
ATOM 703 N N . GLN A 1 100 ? -6.409 7.214 4.872 1.00 94.44 100 GLN A N 1
ATOM 704 C CA . GLN A 1 100 ? -7.298 7.879 5.807 1.00 94.44 100 GLN A CA 1
ATOM 705 C C . GLN A 1 100 ? -7.553 6.948 6.997 1.00 94.44 100 GLN A C 1
ATOM 707 O O . GLN A 1 100 ? -8.132 5.874 6.833 1.00 94.44 100 GLN A O 1
ATOM 712 N N . GLN A 1 101 ? -7.125 7.347 8.196 1.00 88.94 101 GLN A N 1
ATOM 713 C CA . GLN A 1 101 ? -7.259 6.527 9.403 1.00 88.94 101 GLN A CA 1
ATOM 714 C C . GLN A 1 101 ? -8.010 7.271 10.503 1.00 88.94 101 GLN A C 1
ATOM 716 O O . GLN A 1 101 ? -7.733 8.437 10.772 1.00 88.94 101 GLN A O 1
ATOM 721 N N . GLU A 1 102 ? -8.933 6.575 11.159 1.00 88.31 102 GLU A N 1
ATOM 722 C CA . GLU A 1 102 ? -9.581 7.042 12.383 1.00 88.31 102 GLU A CA 1
ATOM 723 C C . GLU A 1 102 ? -8.798 6.552 13.613 1.00 88.31 102 GLU A C 1
ATOM 725 O O . GLU A 1 102 ? -8.131 5.515 13.568 1.00 88.31 102 GLU A O 1
ATOM 730 N N . GLY A 1 103 ? -8.918 7.267 14.737 1.00 83.62 103 GLY A N 1
ATOM 731 C CA . GLY A 1 103 ? -8.408 6.844 16.048 1.00 83.62 103 GLY A CA 1
ATOM 732 C C . GLY A 1 103 ? -6.914 6.489 16.090 1.00 83.62 103 GLY A C 1
ATOM 733 O O . GLY A 1 103 ? -6.109 6.999 15.317 1.00 83.62 103 GLY A O 1
ATOM 734 N N . ASN A 1 104 ? -6.542 5.600 17.016 1.00 86.06 104 ASN A N 1
ATOM 735 C CA . ASN A 1 104 ? -5.155 5.164 17.214 1.00 86.06 104 ASN A CA 1
ATOM 736 C C . ASN A 1 104 ? -4.788 4.034 16.242 1.00 86.06 104 ASN A C 1
ATOM 738 O O . ASN A 1 104 ? -4.630 2.8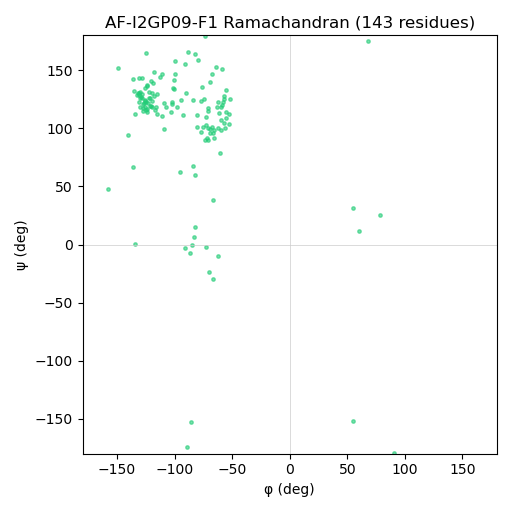87 16.648 1.00 86.06 104 ASN A O 1
ATOM 742 N N . SER A 1 105 ? -4.716 4.341 14.952 1.00 90.44 105 SER A N 1
ATOM 743 C CA . SER A 1 105 ? -4.362 3.373 13.907 1.00 90.44 105 SER A CA 1
ATOM 744 C C . SER A 1 105 ? -2.897 3.497 13.491 1.00 90.44 105 SER A C 1
ATOM 746 O O . SER A 1 105 ? -2.266 4.535 13.680 1.00 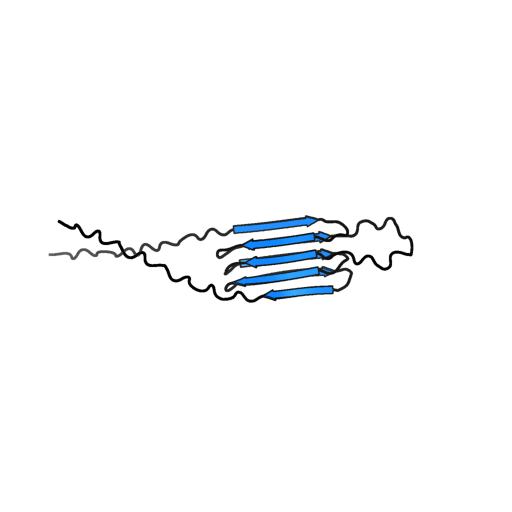90.44 105 SER A O 1
ATOM 748 N N . SER A 1 106 ? -2.354 2.430 12.914 1.00 92.50 106 SER A N 1
ATOM 749 C CA . SER A 1 106 ? -0.960 2.339 12.476 1.00 92.50 106 SER A CA 1
ATOM 750 C C . SER A 1 106 ? -0.890 1.822 11.043 1.00 92.50 106 SER A C 1
ATOM 752 O O . SER A 1 106 ? -1.678 0.973 10.619 1.00 92.50 106 SER A O 1
ATOM 754 N N . ALA A 1 107 ? 0.061 2.342 10.272 1.00 94.50 107 ALA A N 1
ATOM 755 C CA . ALA A 1 107 ? 0.341 1.870 8.926 1.00 94.50 107 ALA A CA 1
ATOM 756 C C . ALA A 1 107 ? 1.846 1.725 8.713 1.00 94.50 107 ALA A C 1
ATOM 758 O O . ALA A 1 107 ? 2.622 2.627 9.020 1.00 94.50 107 ALA A O 1
ATOM 759 N N . THR A 1 108 ? 2.244 0.586 8.160 1.00 97.25 108 THR A N 1
ATOM 760 C CA . THR A 1 108 ? 3.590 0.348 7.643 1.00 97.25 108 THR A CA 1
ATOM 761 C C . THR A 1 108 ? 3.501 0.299 6.129 1.00 97.25 108 THR A C 1
ATOM 763 O O . THR A 1 108 ? 2.742 -0.502 5.585 1.00 97.25 108 THR A O 1
ATOM 766 N N . ILE A 1 109 ? 4.245 1.169 5.454 1.00 97.12 109 ILE A N 1
ATOM 767 C CA . ILE A 1 109 ? 4.197 1.326 4.001 1.00 97.12 109 ILE A CA 1
ATOM 768 C C . ILE A 1 109 ? 5.613 1.127 3.463 1.00 97.12 109 ILE A C 1
ATOM 770 O O . ILE A 1 109 ? 6.504 1.922 3.748 1.00 97.12 109 ILE A O 1
ATOM 774 N N . ASN A 1 110 ? 5.806 0.056 2.699 1.00 96.62 110 ASN A N 1
ATOM 775 C CA . ASN A 1 110 ? 7.063 -0.304 2.059 1.00 96.62 110 ASN A CA 1
ATOM 776 C C . ASN A 1 110 ? 6.892 -0.131 0.548 1.00 96.62 110 ASN A C 1
ATOM 778 O O . ASN A 1 110 ? 6.145 -0.885 -0.075 1.00 96.62 110 ASN A O 1
ATOM 782 N N . GLN A 1 111 ? 7.557 0.865 -0.038 1.00 93.69 111 GLN A N 1
ATOM 783 C CA . GLN A 1 111 ? 7.456 1.173 -1.467 1.00 93.69 111 GLN A CA 1
ATOM 784 C C . GLN A 1 111 ? 8.822 1.056 -2.139 1.00 93.69 111 GLN A C 1
ATOM 786 O O . GLN A 1 111 ? 9.807 1.630 -1.678 1.00 93.69 111 GLN A O 1
ATOM 791 N N . SER A 1 112 ? 8.862 0.327 -3.249 1.00 92.00 112 SER A N 1
ATOM 792 C CA . SER A 1 112 ? 10.013 0.207 -4.136 1.00 92.00 112 SER A CA 1
ATOM 793 C C . SER A 1 112 ? 9.558 0.534 -5.556 1.00 92.00 112 SER A C 1
ATOM 795 O O . SER A 1 112 ? 8.686 -0.149 -6.100 1.00 92.00 112 SER A O 1
ATOM 797 N N . SER A 1 113 ? 10.080 1.628 -6.117 1.00 88.69 113 SER A N 1
ATOM 798 C CA . SER A 1 113 ? 9.768 2.086 -7.475 1.00 88.69 113 SER A CA 1
ATOM 799 C C . SER A 1 113 ? 11.020 2.162 -8.341 1.00 88.69 113 SER A C 1
ATOM 801 O O . SER A 1 113 ? 12.068 2.620 -7.885 1.00 88.69 113 SER A O 1
ATOM 803 N N . GLY A 1 114 ? 10.906 1.771 -9.611 1.00 84.81 114 GLY A N 1
ATOM 804 C CA . GLY A 1 114 ? 11.974 1.941 -10.604 1.00 84.81 114 GLY A CA 1
ATOM 805 C C . GLY A 1 114 ? 12.212 3.404 -10.999 1.00 84.81 114 GLY A C 1
ATOM 806 O O . GLY A 1 114 ? 13.315 3.762 -11.408 1.00 84.81 114 GLY A O 1
ATOM 807 N N . THR A 1 115 ? 11.207 4.271 -10.832 1.00 85.06 115 THR A N 1
ATOM 808 C CA . THR A 1 115 ? 11.305 5.718 -11.091 1.00 85.06 115 THR A CA 1
ATOM 809 C C . THR A 1 115 ? 11.825 6.525 -9.899 1.00 85.06 115 THR A C 1
ATOM 811 O O . THR A 1 115 ? 12.081 7.716 -10.047 1.00 85.06 115 THR A O 1
ATOM 814 N N . ASN A 1 116 ? 11.994 5.909 -8.721 1.00 84.75 116 ASN A N 1
ATOM 815 C CA . ASN A 1 116 ? 12.228 6.584 -7.433 1.00 84.75 116 ASN A CA 1
ATOM 816 C C . ASN A 1 116 ? 11.107 7.547 -6.998 1.00 84.75 116 ASN A C 1
ATOM 818 O O . ASN A 1 116 ? 11.262 8.295 -6.034 1.00 84.75 116 ASN A O 1
ATOM 822 N N . GLU A 1 117 ? 9.959 7.517 -7.670 1.00 88.50 117 GLU A N 1
ATOM 823 C CA . GLU A 1 117 ? 8.785 8.297 -7.298 1.00 88.50 117 GLU A CA 1
ATOM 824 C C . GLU A 1 117 ? 7.895 7.438 -6.399 1.00 88.50 117 GLU A C 1
ATOM 826 O O . GLU A 1 117 ? 7.326 6.436 -6.834 1.00 88.50 117 GLU A O 1
ATOM 831 N N . ASN A 1 118 ? 7.803 7.805 -5.123 1.00 93.25 118 ASN A N 1
ATOM 832 C CA . ASN A 1 118 ? 6.915 7.175 -4.1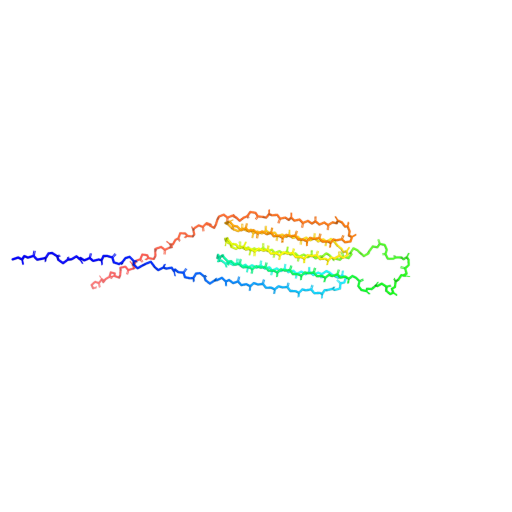52 1.00 93.25 118 ASN A CA 1
ATOM 833 C C . ASN A 1 118 ? 6.183 8.276 -3.386 1.00 93.25 118 ASN A C 1
ATOM 835 O O . ASN A 1 118 ? 6.814 9.206 -2.885 1.00 93.25 118 ASN A O 1
ATOM 839 N N . THR A 1 119 ? 4.857 8.186 -3.313 1.00 95.50 119 THR A N 1
ATOM 840 C CA . THR A 1 119 ? 4.020 9.179 -2.630 1.00 95.50 119 THR A CA 1
ATOM 841 C C . THR A 1 119 ? 3.158 8.516 -1.568 1.00 95.50 119 THR A C 1
ATOM 843 O O . THR A 1 119 ? 2.556 7.467 -1.805 1.00 95.50 119 THR A O 1
ATOM 846 N N . ILE A 1 120 ? 3.062 9.164 -0.408 1.00 95.81 120 ILE A N 1
ATOM 847 C CA . ILE A 1 120 ? 2.121 8.815 0.655 1.00 95.81 120 ILE A CA 1
ATOM 848 C C . ILE A 1 120 ? 1.351 10.082 1.013 1.00 95.81 120 ILE A C 1
ATOM 850 O O . ILE A 1 120 ? 1.934 11.062 1.474 1.00 95.81 120 ILE A O 1
ATOM 854 N N . GLU A 1 121 ? 0.042 10.061 0.805 1.00 96.00 121 GLU A N 1
ATOM 855 C CA . GLU A 1 121 ? -0.862 11.132 1.195 1.00 96.00 121 GLU A CA 1
ATOM 856 C C . GLU A 1 121 ? -1.696 10.680 2.393 1.00 96.00 121 GLU A C 1
ATOM 858 O O . GLU A 1 121 ? -2.461 9.720 2.305 1.00 96.00 121 GLU A O 1
ATOM 863 N N . LEU A 1 122 ? -1.563 11.385 3.518 1.00 92.00 122 LEU A N 1
ATOM 864 C CA . LEU A 1 122 ? -2.373 11.140 4.706 1.00 92.00 122 LEU A CA 1
ATOM 865 C C . LEU A 1 122 ? -3.536 12.132 4.752 1.00 92.00 122 LEU A C 1
ATOM 867 O O . LEU A 1 122 ? -3.335 13.342 4.865 1.00 92.00 122 LEU A O 1
ATOM 871 N N . ARG A 1 123 ? -4.762 11.616 4.702 1.00 89.19 123 ARG A N 1
ATOM 872 C CA . ARG A 1 123 ? -5.984 12.413 4.782 1.00 89.19 123 ARG A CA 1
ATOM 873 C C . ARG A 1 123 ? -6.592 12.333 6.166 1.00 89.19 123 ARG A C 1
ATOM 875 O O . ARG A 1 123 ? -6.745 11.257 6.742 1.00 89.19 123 ARG A O 1
ATOM 882 N N . GLN A 1 124 ? -6.983 13.490 6.687 1.00 76.94 124 GLN A N 1
ATOM 883 C CA . GLN A 1 124 ? -7.683 13.558 7.960 1.00 76.94 124 GLN A CA 1
ATOM 884 C C . GLN A 1 124 ? -9.086 12.958 7.825 1.00 76.94 124 GLN A C 1
ATOM 886 O O . GLN A 1 124 ? -9.797 13.160 6.838 1.00 76.94 124 GLN A O 1
ATOM 891 N N . THR A 1 125 ? -9.506 12.211 8.836 1.00 63.78 125 THR A N 1
ATOM 892 C CA . THR A 1 125 ? -10.912 11.858 9.028 1.00 63.78 125 THR A CA 1
ATOM 893 C C . THR A 1 125 ? -11.605 13.031 9.686 1.00 63.78 125 THR A C 1
ATOM 895 O O . THR A 1 125 ? -11.330 13.332 10.848 1.00 63.78 125 THR A O 1
ATOM 898 N N . GLU A 1 126 ? -12.499 13.702 8.957 1.00 60.78 126 GLU A N 1
ATOM 899 C CA . GLU A 1 126 ? -13.432 14.614 9.613 1.00 60.78 126 GLU A CA 1
ATOM 900 C C . GLU A 1 126 ? -14.184 13.833 10.701 1.00 60.78 126 GLU A C 1
ATOM 902 O O . GLU A 1 126 ? -14.663 12.723 10.434 1.00 60.78 126 GLU A O 1
ATOM 907 N N . PRO A 1 127 ? -14.300 14.374 11.927 1.00 53.22 127 PRO A N 1
ATOM 908 C CA . PRO A 1 127 ? -15.091 13.732 12.960 1.00 53.22 127 PRO A CA 1
ATOM 909 C C . PRO A 1 127 ? -16.516 13.569 12.436 1.00 53.22 127 PRO A C 1
ATOM 911 O O . PRO A 1 127 ? -17.138 14.537 11.988 1.00 53.22 127 PRO A O 1
ATOM 914 N N . ALA A 1 128 ? -17.028 12.336 12.468 1.00 52.84 128 ALA A N 1
ATOM 915 C CA . ALA A 1 128 ? -18.382 12.040 12.029 1.00 52.84 128 ALA A CA 1
ATOM 916 C C . ALA A 1 128 ? -19.353 12.978 12.759 1.00 52.84 128 ALA A C 1
ATOM 918 O O . ALA A 1 128 ? -19.518 12.885 13.978 1.00 52.84 128 ALA A O 1
ATOM 919 N N . LYS A 1 129 ? -19.983 13.905 12.022 1.00 48.09 129 LYS A N 1
ATOM 920 C CA . LYS A 1 129 ? -21.054 14.742 12.566 1.00 48.09 129 LYS A CA 1
ATOM 921 C C . LYS A 1 129 ? -22.103 13.792 13.124 1.00 48.09 129 LYS A C 1
ATOM 923 O O . LYS A 1 129 ? -22.723 13.044 12.370 1.00 48.09 129 LYS A O 1
ATOM 928 N N . THR A 1 130 ? -22.280 13.806 14.441 1.00 47.06 130 THR A N 1
ATOM 929 C CA . THR A 1 130 ? -23.355 13.103 15.132 1.00 47.06 130 THR A CA 1
ATOM 930 C C . THR A 1 130 ? -24.666 13.512 14.472 1.00 47.06 130 THR A C 1
ATOM 932 O O . THR A 1 130 ? -25.144 14.630 14.655 1.00 47.06 130 THR A O 1
ATOM 935 N N . GLN A 1 131 ? -25.239 12.627 13.650 1.00 50.22 131 GLN A N 1
ATOM 936 C CA . GLN A 1 131 ? -26.588 12.835 13.145 1.00 50.22 131 GLN A CA 1
ATOM 937 C C . GLN A 1 131 ? -27.497 12.963 14.372 1.00 50.22 131 GLN A C 1
ATOM 939 O O . GLN A 1 131 ? -27.503 12.054 15.209 1.00 50.22 131 GLN A O 1
ATOM 944 N N . PRO A 1 132 ? -28.244 14.071 14.529 1.00 49.00 132 PRO A N 1
ATOM 945 C CA . PRO A 1 132 ? -29.189 14.174 15.620 1.00 49.00 132 PRO A CA 1
ATOM 946 C C . PRO A 1 132 ? -30.187 13.033 15.451 1.00 49.00 132 PRO A C 1
ATOM 948 O O . PRO A 1 132 ? -30.883 12.949 14.436 1.00 49.00 132 PRO A O 1
ATOM 951 N N . THR A 1 133 ? -30.237 12.133 16.434 1.00 54.59 133 THR A N 1
ATOM 952 C CA . THR A 1 133 ? -31.264 11.101 16.499 1.00 54.59 133 THR A CA 1
ATOM 953 C C . THR A 1 133 ? -32.603 11.818 16.456 1.00 54.59 133 THR A C 1
ATOM 955 O O . THR A 1 133 ? -32.989 12.545 17.376 1.00 54.59 133 THR A O 1
ATOM 958 N N . ARG A 1 134 ? -33.298 11.688 15.323 1.00 51.69 134 ARG A N 1
ATOM 959 C CA . ARG A 1 134 ? -34.614 12.278 15.124 1.00 51.69 134 ARG A CA 1
ATOM 960 C C . ARG A 1 134 ? -35.544 11.559 16.091 1.00 51.69 134 ARG A C 1
ATOM 962 O O . ARG A 1 134 ? -36.065 10.497 15.772 1.00 51.69 134 ARG A O 1
ATOM 969 N N . LYS A 1 135 ? -35.705 12.109 17.301 1.00 52.81 135 LYS A N 1
ATOM 970 C CA . LYS A 1 135 ? -36.676 11.638 18.289 1.00 52.81 135 LYS A CA 1
ATOM 971 C C . LYS A 1 135 ? -38.043 11.676 17.616 1.00 52.81 135 LYS A C 1
ATOM 973 O O . LYS A 1 135 ? -38.651 12.739 17.489 1.00 52.81 135 LYS A O 1
ATOM 978 N N . THR A 1 136 ? -38.516 10.527 17.151 1.00 56.66 136 THR A N 1
ATOM 979 C CA . THR A 1 136 ? -39.893 10.345 16.709 1.00 56.66 136 THR A CA 1
ATOM 980 C C . THR A 1 136 ? -40.776 10.597 17.922 1.00 56.66 136 THR A C 1
ATOM 982 O O . THR A 1 136 ? -40.888 9.760 18.815 1.00 56.66 136 THR A O 1
ATOM 985 N N . ARG A 1 137 ? -41.349 11.804 17.999 1.00 57.31 137 ARG A N 1
ATOM 986 C CA . ARG A 1 137 ? -42.371 12.136 18.991 1.00 57.31 137 ARG A CA 1
ATOM 987 C C . ARG A 1 137 ? -43.526 11.142 18.823 1.00 57.31 137 ARG A C 1
ATOM 989 O O . ARG A 1 137 ? -44.022 11.013 17.703 1.00 57.31 137 ARG A O 1
ATOM 996 N N . PRO A 1 138 ? -43.979 10.465 19.891 1.00 54.84 138 PRO A N 1
ATOM 997 C CA . PRO A 1 138 ? -45.136 9.591 19.795 1.00 54.8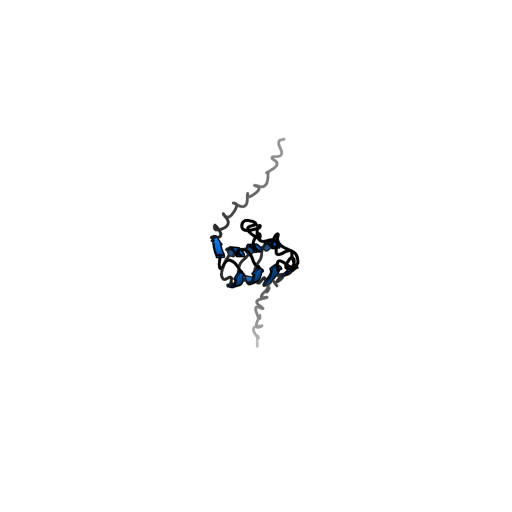4 138 PRO A CA 1
ATOM 998 C C . PRO A 1 138 ? -46.356 10.430 19.404 1.00 54.84 138 PRO A C 1
ATOM 1000 O O . PRO A 1 138 ? -46.702 11.412 20.066 1.00 54.84 138 PRO A O 1
ATOM 1003 N N . PHE A 1 139 ? -46.983 10.060 18.290 1.00 55.91 139 PHE A N 1
ATOM 1004 C CA . PHE A 1 139 ? -48.189 10.700 17.787 1.00 55.91 139 PHE A CA 1
ATOM 1005 C C . PHE A 1 139 ? -49.337 10.357 18.743 1.00 55.91 139 PHE A C 1
ATOM 1007 O O . PHE A 1 139 ? -49.892 9.259 18.707 1.00 55.91 139 PHE A O 1
ATOM 1014 N N . ARG A 1 140 ? -49.677 11.279 19.651 1.00 53.88 140 ARG A N 1
ATOM 1015 C CA . ARG A 1 140 ? -50.873 11.158 20.493 1.00 53.88 140 ARG A CA 1
ATOM 1016 C C . ARG A 1 140 ? -52.090 11.238 19.569 1.00 53.88 140 ARG A C 1
ATOM 1018 O O . ARG A 1 140 ? -52.498 12.331 19.179 1.00 53.88 140 ARG A O 1
ATOM 1025 N N . ARG A 1 141 ? -52.661 10.084 19.207 1.00 54.66 141 ARG A N 1
ATOM 1026 C CA . ARG A 1 141 ? -54.002 10.004 18.618 1.00 54.66 141 ARG A CA 1
ATOM 1027 C C . ARG A 1 141 ? -54.973 10.652 19.607 1.00 54.66 141 ARG A C 1
ATOM 1029 O O . ARG A 1 141 ? -55.259 10.095 20.662 1.00 54.66 141 ARG A O 1
ATOM 1036 N N . ARG A 1 142 ? -55.420 11.871 19.297 1.00 55.12 142 ARG A N 1
ATOM 1037 C CA . ARG A 1 142 ? -56.569 12.483 19.963 1.00 55.12 142 ARG A CA 1
ATOM 1038 C C . ARG A 1 142 ? -57.805 11.752 19.455 1.00 55.12 142 ARG A C 1
ATOM 1040 O O . ARG A 1 142 ? -58.169 11.921 18.296 1.00 55.12 142 ARG A O 1
ATOM 1047 N N . ASN A 1 143 ? -58.429 10.962 20.323 1.00 53.06 143 ASN A N 1
ATOM 1048 C CA . ASN A 1 143 ? -59.833 10.612 20.158 1.00 53.06 143 ASN A CA 1
ATOM 1049 C C . ASN A 1 143 ? -60.620 11.928 20.162 1.00 53.06 143 ASN A C 1
ATOM 1051 O O . ASN A 1 143 ? -60.519 12.704 21.116 1.00 53.06 143 ASN A O 1
ATOM 1055 N N . ARG A 1 144 ? -61.328 12.210 19.070 1.00 47.84 144 ARG A N 1
ATOM 1056 C CA . ARG A 1 144 ? -62.389 13.219 19.044 1.00 47.84 144 ARG A CA 1
ATOM 1057 C C . ARG A 1 144 ? -63.739 12.489 19.162 1.00 47.84 144 ARG A C 1
ATOM 1059 O O . ARG A 1 144 ? -63.794 11.344 18.713 1.00 47.84 144 ARG A O 1
ATOM 1066 N N . PRO A 1 145 ? -64.730 13.117 19.819 1.00 57.47 145 PRO A N 1
ATOM 1067 C CA . PRO A 1 145 ? -66.012 12.515 20.184 1.00 57.47 145 PRO A CA 1
ATOM 1068 C C . PRO A 1 145 ? -66.889 12.205 18.972 1.00 57.47 145 PRO A C 1
ATOM 1070 O O . PRO A 1 145 ? -66.702 12.874 17.928 1.00 57.47 145 PRO A O 1
#

Secondary structure (DSSP, 8-state):
--PPP----------------EEEEEEEE-TT--EEEEEE-SSS-EEEEEEEE----TT---TT-----PPPEEEEEEE-TT-EEEEEEEESS-EEEEEEE-SS-EEEEEEEETTS-EEEEEEP---------------------